Protein AF-A0A662YID8-F1 (afdb_monomer)

Solvent-accessible surface area (backbone atoms only — not comparable to full-atom values): 6685 Å² total; per-residue (Å²): 130,90,72,90,55,64,42,83,41,80,44,72,45,99,85,72,48,79,41,83,48,76,43,73,52,96,73,49,50,28,45,30,24,47,38,79,78,13,50,70,54,54,56,58,45,40,75,76,41,72,88,47,54,69,30,40,38,34,68,41,82,43,69,40,93,87,78,71,46,74,44,69,42,86,72,45,79,49,61,61,95,64,52,89,77,34,52,71,46,79,35,60,74,71,75,86,86,45,56,62,59,54,48,55,59,70,76,105

Radius of gyration: 18.93 Å; Cα contacts (8 Å, |Δi|>4): 174; chains: 1; bounding box: 40×22×63 Å

Secondary structure (DSSP, 8-state):
-----EEEEEEE-TTS-EEEEEEE--PPEEEEEESGGGHHHHHHHHHH-TTS-EEEEEEEEEE-TTT--EEEEEEEEE--TTGGGSEEEEE-S--SSSHHHHHHHHT-

Foldseek 3Di:
DDDFDWDWDWDQDPVRDIDIDIDTDPAAEEEEEEPPLQVVVVVVVCVVVVPHHYWYWYWDFDQDPPPRDTAIDTPDTGGDPVNVSHHYDYTDPDCDPCRSVVVVVVVD

Mean predicted aligned error: 6.65 Å

Structure (mmCIF, N/CA/C/O backbone):
data_AF-A0A662YID8-F1
#
_entry.id   AF-A0A662YID8-F1
#
loop_
_atom_site.group_PDB
_atom_site.id
_atom_site.type_symbol
_atom_site.label_atom_id
_atom_site.label_alt_id
_atom_site.label_comp_id
_atom_site.label_asym_id
_atom_site.label_entity_id
_atom_site.label_seq_id
_atom_site.pdbx_PDB_ins_code
_atom_site.Cartn_x
_atom_site.Cartn_y
_atom_site.Cartn_z
_atom_site.occupancy
_atom_site.B_iso_or_equiv
_atom_site.auth_seq_id
_atom_site.auth_comp_id
_atom_site.auth_asym_id
_atom_site.auth_atom_id
_atom_site.pdbx_PDB_model_num
ATOM 1 N N . MET A 1 1 ? -5.582 10.209 -2.450 1.00 39.91 1 MET A N 1
ATOM 2 C CA . MET A 1 1 ? -5.074 10.587 -1.115 1.00 39.91 1 MET A CA 1
ATOM 3 C C . MET A 1 1 ? -5.828 9.704 -0.141 1.00 39.91 1 MET A C 1
ATOM 5 O O . MET A 1 1 ? -7.043 9.843 -0.097 1.00 39.91 1 MET A O 1
ATOM 9 N N . ALA A 1 2 ? -5.168 8.730 0.490 1.00 53.88 2 ALA A N 1
ATOM 10 C CA . ALA A 1 2 ? -5.828 7.869 1.472 1.00 53.88 2 ALA A CA 1
ATOM 11 C C . ALA A 1 2 ? -6.290 8.743 2.645 1.00 53.88 2 ALA A C 1
ATOM 13 O O . ALA A 1 2 ? -5.546 9.623 3.088 1.00 53.88 2 ALA A O 1
ATOM 14 N N . SER A 1 3 ? -7.532 8.567 3.078 1.00 64.25 3 SER A N 1
ATOM 15 C CA . SER A 1 3 ? -8.128 9.329 4.171 1.00 64.25 3 SER A CA 1
ATOM 16 C C . SER A 1 3 ? -8.571 8.322 5.203 1.00 64.25 3 SER A C 1
ATOM 18 O O . SER A 1 3 ? -9.400 7.487 4.884 1.00 64.25 3 SER A O 1
ATOM 20 N N . LEU A 1 4 ? -8.057 8.407 6.425 1.00 72.81 4 LEU A N 1
ATOM 21 C CA . LEU A 1 4 ? -8.562 7.594 7.526 1.00 72.81 4 LEU A CA 1
ATOM 22 C C . LEU A 1 4 ? -9.948 8.121 7.902 1.00 72.81 4 LEU A C 1
ATOM 24 O O . LEU A 1 4 ? -10.063 9.202 8.483 1.00 72.81 4 LEU A O 1
ATOM 28 N N . ASP A 1 5 ? -10.992 7.398 7.507 1.00 81.38 5 ASP A N 1
ATOM 29 C CA . ASP A 1 5 ? -12.359 7.741 7.867 1.00 81.38 5 ASP A CA 1
ATOM 30 C C . ASP A 1 5 ? -12.605 7.336 9.319 1.00 81.38 5 ASP A C 1
ATOM 32 O O . ASP A 1 5 ? -12.322 6.213 9.747 1.00 81.38 5 ASP A O 1
ATOM 36 N N . ALA A 1 6 ? -13.112 8.277 10.103 1.00 87.50 6 ALA A N 1
ATOM 37 C CA . ALA A 1 6 ? -13.348 8.094 11.521 1.00 87.50 6 ALA A CA 1
ATOM 38 C C . ALA A 1 6 ? -14.661 8.757 11.909 1.00 87.50 6 ALA A C 1
ATOM 40 O O . ALA A 1 6 ? -15.000 9.849 11.450 1.00 87.50 6 ALA A O 1
ATOM 41 N N . ARG A 1 7 ? -15.394 8.104 12.806 1.00 89.06 7 ARG A N 1
ATOM 42 C CA . ARG A 1 7 ? -16.631 8.634 13.376 1.00 89.06 7 ARG A CA 1
ATOM 43 C C . ARG A 1 7 ? -16.456 8.935 14.853 1.00 89.06 7 ARG A C 1
ATOM 45 O O . ARG A 1 7 ? -15.767 8.212 15.572 1.00 89.06 7 ARG A O 1
ATOM 52 N N . THR A 1 8 ? -17.126 9.981 15.320 1.00 92.31 8 THR A N 1
ATOM 53 C CA . THR A 1 8 ? -17.227 10.255 16.754 1.00 92.31 8 THR A CA 1
ATOM 54 C C . THR A 1 8 ? -18.083 9.189 17.421 1.00 92.31 8 THR A C 1
ATOM 56 O O . THR A 1 8 ? -19.173 8.873 16.944 1.00 92.31 8 THR A O 1
ATOM 59 N N . VAL A 1 9 ? -17.601 8.663 18.543 1.00 93.44 9 VAL A N 1
ATOM 60 C CA . VAL A 1 9 ? -18.314 7.683 19.365 1.00 93.44 9 VAL A CA 1
ATOM 61 C C . VAL A 1 9 ? -18.316 8.113 20.824 1.00 93.44 9 VAL A C 1
ATOM 63 O O . VAL A 1 9 ? -17.384 8.764 21.296 1.00 93.44 9 VAL A O 1
ATOM 66 N N . GLU A 1 10 ? -19.363 7.735 21.549 1.00 95.69 10 GLU A N 1
ATOM 67 C CA . GLU A 1 10 ? -19.408 7.867 23.002 1.00 95.69 10 GLU A CA 1
ATOM 68 C C . GLU A 1 10 ? -19.143 6.512 23.650 1.00 95.69 10 GLU A C 1
ATOM 70 O O . GLU A 1 10 ? -19.744 5.498 23.295 1.00 95.69 10 GLU A O 1
ATOM 75 N N . LEU A 1 11 ? -18.227 6.502 24.611 1.00 93.12 11 LEU A N 1
ATOM 76 C CA . LEU A 1 11 ? -17.788 5.314 25.325 1.00 93.12 11 LEU A CA 1
ATOM 77 C C . LEU A 1 11 ? -18.094 5.488 26.807 1.00 93.12 11 LEU A C 1
ATOM 79 O O . LEU A 1 11 ? -17.727 6.490 27.423 1.00 93.12 11 LEU A O 1
ATOM 83 N N . ILE A 1 12 ? -18.745 4.487 27.392 1.00 94.94 12 ILE A N 1
ATOM 84 C CA . ILE A 1 12 ? -18.966 4.421 28.835 1.00 94.94 12 ILE A CA 1
ATOM 85 C C . ILE A 1 12 ? -17.811 3.619 29.427 1.00 94.94 12 ILE A C 1
ATOM 87 O O . ILE A 1 12 ? -17.685 2.419 29.186 1.00 94.94 12 ILE A O 1
ATOM 91 N N . ALA A 1 13 ? -16.948 4.282 30.193 1.00 91.44 13 ALA A N 1
ATOM 92 C CA . ALA A 1 13 ? -15.858 3.610 30.885 1.00 91.44 13 ALA A CA 1
ATOM 93 C C . ALA A 1 13 ? -16.395 2.682 31.985 1.00 91.44 13 ALA A C 1
ATOM 95 O O . ALA A 1 13 ? -17.499 2.872 32.493 1.00 91.44 13 ALA A O 1
ATOM 96 N N . ALA A 1 14 ? -15.564 1.745 32.455 1.00 93.75 14 ALA A N 1
ATOM 97 C CA . ALA A 1 14 ? -15.907 0.859 33.575 1.00 93.75 14 ALA A CA 1
ATOM 98 C C . ALA A 1 14 ? -16.305 1.614 34.865 1.00 93.75 14 ALA A C 1
ATOM 100 O O . ALA A 1 14 ? -16.991 1.067 35.721 1.00 93.75 14 ALA A O 1
ATOM 101 N N . SER A 1 15 ? -15.905 2.884 34.996 1.00 93.38 15 SER A N 1
ATOM 102 C CA . SER A 1 15 ? -16.303 3.783 36.087 1.00 93.38 15 SER A CA 1
ATOM 103 C C . SER A 1 15 ? -17.713 4.380 35.943 1.00 93.38 15 SER A C 1
ATOM 105 O O . SER A 1 15 ? -18.141 5.125 36.822 1.00 93.38 15 SER A O 1
ATOM 107 N N . GLY A 1 16 ? -18.417 4.113 34.838 1.00 94.19 16 GLY A N 1
ATOM 108 C CA . GLY A 1 16 ? -19.723 4.690 34.500 1.00 94.19 16 GLY A CA 1
ATOM 109 C C . GLY A 1 16 ? -19.665 6.099 33.899 1.00 94.19 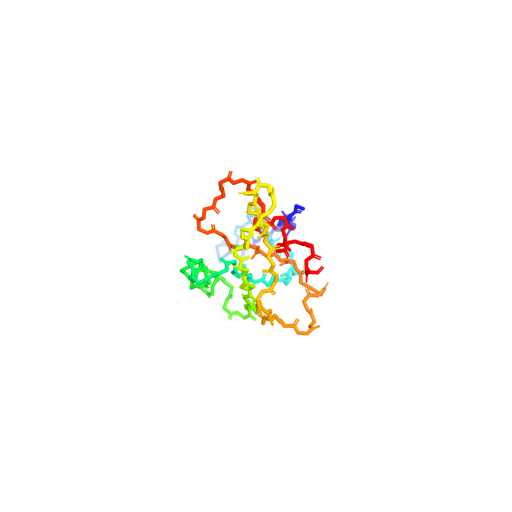16 GLY A C 1
ATOM 110 O O . GLY A 1 16 ? -20.705 6.682 33.606 1.00 94.19 16 GLY A O 1
ATOM 111 N N . ARG A 1 17 ? -18.468 6.670 33.712 1.00 95.44 17 ARG A N 1
ATOM 112 C CA . ARG A 1 17 ? -18.289 7.986 33.079 1.00 95.44 17 ARG A CA 1
ATOM 113 C C . ARG A 1 17 ? -18.328 7.874 31.557 1.00 95.44 17 ARG A C 1
ATOM 115 O O . ARG A 1 17 ? -17.755 6.941 30.998 1.00 95.44 17 ARG A O 1
ATOM 122 N N . VAL A 1 18 ? -18.958 8.854 30.914 1.00 95.56 18 VAL A N 1
ATOM 123 C CA . VAL A 1 18 ? -19.026 8.971 29.452 1.00 95.56 18 VAL A CA 1
ATOM 124 C C . VAL A 1 18 ? -17.820 9.756 28.939 1.00 95.56 18 VAL A C 1
ATOM 126 O O . VAL A 1 18 ? -17.470 10.795 29.502 1.00 95.56 18 VAL A O 1
ATOM 129 N N . TYR A 1 19 ? -17.209 9.262 27.867 1.00 94.94 19 TYR A N 1
ATOM 130 C CA . TYR A 1 19 ? -16.117 9.905 27.145 1.00 94.94 19 TYR A CA 1
ATOM 131 C C . TYR A 1 19 ? -16.442 9.956 25.653 1.00 94.94 19 TYR A C 1
ATOM 133 O O . TYR A 1 19 ? -16.954 8.985 25.102 1.00 94.94 19 TYR A O 1
ATOM 141 N N . SER A 1 20 ? -16.102 11.060 24.992 1.00 95.31 20 SER A N 1
ATOM 142 C CA . SER A 1 20 ? -16.168 11.162 23.532 1.00 95.31 20 SER A CA 1
ATOM 143 C C . SER A 1 20 ? -14.823 10.760 22.934 1.00 95.31 20 SER A C 1
ATOM 145 O O . SER A 1 20 ? -13.781 11.278 23.338 1.00 95.31 20 SER A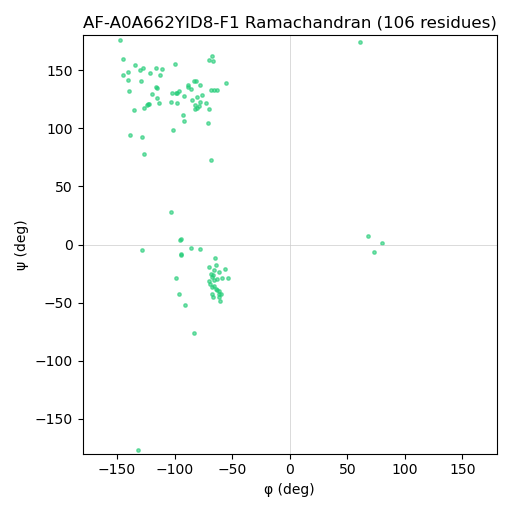 O 1
ATOM 147 N N . GLY A 1 21 ? -14.851 9.838 21.979 1.00 92.31 21 GLY A N 1
ATOM 148 C CA . GLY A 1 21 ? -13.686 9.356 21.249 1.00 92.31 21 GLY A CA 1
ATOM 149 C C . GLY A 1 21 ? -13.923 9.337 19.744 1.00 92.31 21 GLY A C 1
ATOM 150 O O . GLY A 1 21 ? -14.975 9.751 19.254 1.00 92.31 21 GLY A O 1
ATOM 151 N N . LEU A 1 22 ? -12.926 8.839 19.019 1.00 91.31 22 LEU A N 1
ATOM 152 C CA . LEU A 1 22 ? -13.012 8.554 17.593 1.00 91.31 22 LEU A CA 1
ATOM 153 C C . LEU A 1 22 ? -12.848 7.052 17.389 1.00 91.31 22 LEU A C 1
ATOM 155 O O . LEU A 1 22 ? -11.971 6.434 17.990 1.00 91.31 22 LEU A O 1
ATOM 159 N N . GLU A 1 23 ? -13.689 6.486 16.537 1.0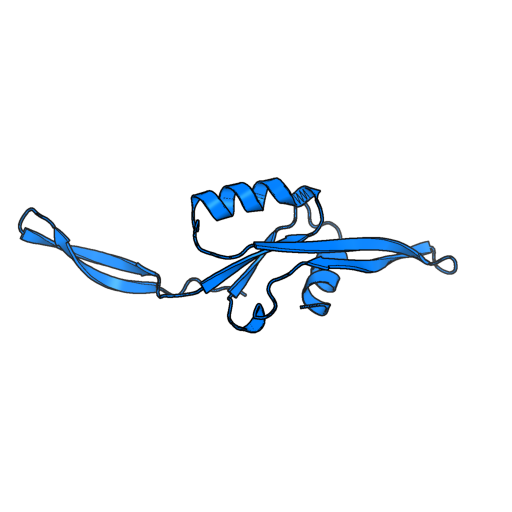0 88.75 23 GLU A N 1
ATOM 160 C CA . GLU A 1 23 ? -13.583 5.112 16.069 1.00 88.75 23 GLU A CA 1
ATOM 161 C C . GLU A 1 23 ? -13.313 5.146 14.570 1.00 88.75 23 GLU A C 1
ATOM 163 O O . GLU A 1 23 ? -14.044 5.791 13.812 1.00 88.75 23 GLU A O 1
ATOM 168 N N . GLN A 1 24 ? -12.248 4.470 14.149 1.00 85.19 24 GLN A N 1
ATOM 169 C CA . GLN A 1 24 ? -11.942 4.314 12.736 1.00 85.19 24 GLN A CA 1
ATOM 170 C C . GLN A 1 24 ? -13.041 3.474 12.078 1.00 85.19 24 GLN A C 1
ATOM 172 O O . GLN A 1 24 ? -13.449 2.439 12.612 1.00 85.19 24 GLN A O 1
ATOM 177 N N . GLN A 1 25 ? -13.545 3.925 10.933 1.00 81.25 25 GLN A N 1
ATOM 178 C CA . GLN A 1 25 ? -14.485 3.126 10.156 1.00 81.25 25 GLN A CA 1
ATOM 179 C C . GLN A 1 25 ? -13.776 1.884 9.606 1.00 81.25 25 GLN A C 1
ATOM 181 O O . GLN A 1 25 ? -12.550 1.859 9.505 1.00 81.25 25 GLN A O 1
ATOM 186 N N . GLN A 1 26 ? -14.541 0.839 9.269 1.00 74.62 26 GLN A N 1
ATOM 187 C CA . GLN A 1 26 ? -14.015 -0.409 8.697 1.00 74.62 26 GLN A CA 1
ATOM 188 C C . GLN A 1 26 ? -13.469 -0.171 7.281 1.00 74.62 26 GLN A C 1
ATOM 190 O O . GLN A 1 26 ? -14.072 -0.561 6.285 1.00 74.62 26 GLN A O 1
ATOM 195 N N . GLN A 1 27 ? -12.327 0.498 7.199 1.00 80.94 27 GLN A N 1
ATOM 196 C CA . GLN A 1 27 ? -11.503 0.586 6.010 1.00 80.94 27 GLN A CA 1
ATOM 197 C C . GLN A 1 27 ? -10.592 -0.629 5.989 1.00 80.94 27 GLN A C 1
ATOM 199 O O . GLN A 1 27 ? -10.003 -0.993 7.006 1.00 80.94 27 GLN A O 1
ATOM 204 N N . ARG A 1 28 ? -10.510 -1.264 4.827 1.00 88.25 28 ARG A N 1
ATOM 205 C CA . ARG A 1 28 ? -9.590 -2.366 4.584 1.00 88.25 28 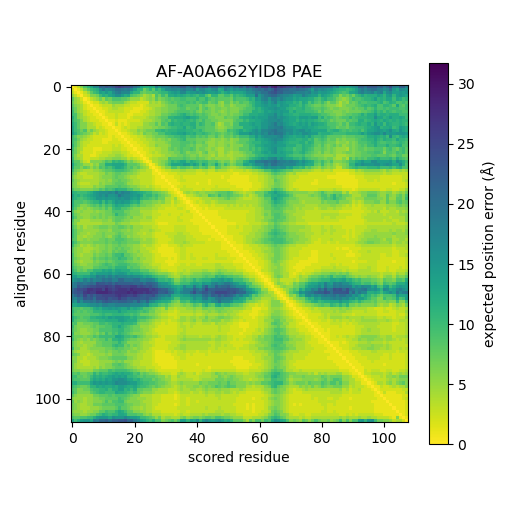ARG A CA 1
ATOM 206 C C . ARG A 1 28 ? -8.378 -1.794 3.881 1.00 88.25 28 ARG A C 1
ATOM 208 O O . ARG A 1 28 ? -8.544 -1.212 2.809 1.00 88.25 28 ARG A O 1
ATOM 215 N N . PHE A 1 29 ? -7.192 -1.951 4.453 1.00 91.88 29 PHE A N 1
ATOM 216 C CA . PHE A 1 29 ? -5.972 -1.474 3.814 1.00 91.88 29 PHE A CA 1
ATOM 217 C C . PHE A 1 29 ? -5.243 -2.607 3.109 1.00 91.88 29 PHE A C 1
ATOM 219 O O . PHE 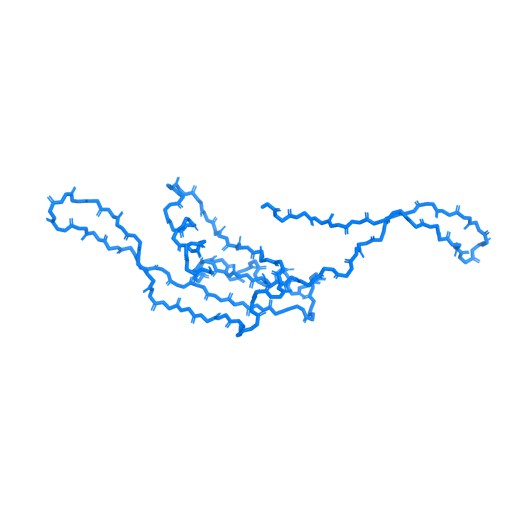A 1 29 ? -5.387 -3.776 3.448 1.00 91.88 29 PHE A O 1
ATOM 226 N N . CYS A 1 30 ? -4.443 -2.247 2.113 1.00 93.94 30 CYS A N 1
ATOM 227 C CA . CYS A 1 30 ? -3.423 -3.126 1.562 1.00 93.94 30 CYS A CA 1
ATOM 228 C C . CYS A 1 30 ? -2.091 -2.380 1.590 1.00 93.94 30 CYS A C 1
ATOM 230 O O . CYS A 1 30 ? -1.939 -1.340 0.942 1.00 93.94 30 CYS A O 1
ATOM 232 N N . GLY A 1 31 ? -1.123 -2.904 2.338 1.00 94.31 31 GLY A N 1
ATOM 233 C CA . GLY A 1 31 ? 0.236 -2.367 2.349 1.00 94.31 31 GLY A CA 1
ATOM 234 C C . GLY A 1 31 ? 0.994 -2.826 1.108 1.00 94.31 31 GLY A C 1
ATOM 235 O O . GLY A 1 31 ? 1.117 -4.023 0.880 1.00 94.31 31 GLY A O 1
ATOM 236 N N . VAL A 1 32 ? 1.516 -1.912 0.293 1.00 94.88 32 VAL A N 1
ATOM 237 C CA . VAL A 1 32 ? 2.254 -2.267 -0.929 1.00 94.88 32 VAL A CA 1
ATOM 238 C C . VAL A 1 32 ? 3.644 -1.658 -0.887 1.00 94.88 32 VAL A C 1
ATOM 240 O O . VAL A 1 32 ? 3.776 -0.439 -0.817 1.00 94.88 32 VAL A O 1
ATOM 243 N N . THR A 1 33 ? 4.695 -2.472 -0.958 1.00 95.12 33 THR A N 1
ATOM 244 C CA . THR A 1 33 ? 6.070 -1.958 -1.019 1.00 95.12 33 THR A CA 1
ATOM 245 C C . THR A 1 33 ? 6.523 -1.696 -2.441 1.00 95.12 33 THR A C 1
ATOM 247 O O . THR A 1 33 ? 6.320 -2.508 -3.342 1.00 95.12 33 THR A O 1
ATOM 250 N N . LEU A 1 34 ? 7.199 -0.567 -2.627 1.00 92.38 34 LEU A N 1
ATOM 251 C CA . LEU A 1 34 ? 7.941 -0.260 -3.835 1.00 92.38 34 LEU A CA 1
ATOM 252 C C . LEU A 1 34 ? 9.389 -0.732 -3.669 1.00 92.38 34 LEU A C 1
ATOM 254 O O . LEU A 1 34 ? 10.169 -0.105 -2.949 1.00 92.38 34 LEU A O 1
ATOM 258 N N . SER A 1 35 ? 9.726 -1.825 -4.351 1.00 80.75 35 SER A N 1
ATOM 259 C CA . SER A 1 35 ? 11.013 -2.524 -4.272 1.00 80.75 35 SER A CA 1
ATOM 260 C C . SER A 1 35 ? 11.351 -3.065 -2.870 1.00 80.75 35 SER A C 1
ATOM 262 O O . SER A 1 35 ? 10.648 -2.835 -1.883 1.00 80.75 35 SER A O 1
ATOM 264 N N . ASP A 1 36 ? 12.452 -3.811 -2.774 1.00 78.69 36 ASP A N 1
ATOM 265 C CA . ASP A 1 36 ? 12.841 -4.516 -1.541 1.00 78.69 36 ASP A CA 1
ATOM 266 C C . ASP A 1 36 ? 13.308 -3.563 -0.426 1.00 78.69 36 ASP A C 1
ATOM 268 O O . ASP A 1 36 ? 13.294 -3.900 0.757 1.00 78.69 36 ASP A O 1
ATOM 272 N N . GLU A 1 37 ? 13.691 -2.336 -0.782 1.00 80.31 37 GLU A N 1
ATOM 273 C CA . GLU A 1 37 ? 14.170 -1.329 0.169 1.00 80.31 37 GLU A CA 1
ATOM 274 C C . GLU A 1 37 ? 13.091 -0.868 1.159 1.00 80.31 37 GLU A C 1
ATOM 276 O O . GLU A 1 37 ? 13.412 -0.357 2.232 1.00 80.31 37 GLU A O 1
ATOM 281 N N . ALA A 1 38 ? 11.814 -1.036 0.807 1.00 85.38 38 ALA A N 1
ATOM 282 C CA . ALA A 1 38 ? 10.678 -0.620 1.622 1.00 85.38 38 ALA A CA 1
ATOM 283 C C . ALA A 1 38 ? 10.107 -1.746 2.508 1.00 85.38 38 ALA A C 1
ATOM 285 O O . ALA A 1 38 ? 9.123 -1.516 3.209 1.00 85.38 38 ALA A O 1
ATOM 286 N N . LEU A 1 39 ? 10.715 -2.942 2.529 1.00 84.69 39 LEU A N 1
ATOM 287 C CA . LEU A 1 39 ? 10.204 -4.105 3.277 1.00 84.69 39 LEU A CA 1
ATOM 288 C C . LEU A 1 39 ? 10.060 -3.870 4.788 1.00 84.69 39 LEU A C 1
ATOM 290 O O . LEU A 1 39 ? 9.187 -4.458 5.424 1.00 84.69 39 LEU A O 1
ATOM 294 N N . SER A 1 40 ? 10.877 -2.994 5.379 1.00 88.50 40 SER A N 1
ATOM 295 C CA . SER A 1 40 ? 10.765 -2.642 6.801 1.00 88.50 40 SER A CA 1
ATOM 296 C C . SER A 1 40 ? 9.432 -1.968 7.144 1.00 88.50 40 SER A C 1
ATOM 298 O O . SER A 1 40 ? 8.928 -2.146 8.254 1.00 88.50 40 SER A O 1
ATOM 300 N N . PHE A 1 41 ? 8.824 -1.245 6.197 1.00 91.88 41 PHE A N 1
ATOM 301 C CA . PHE A 1 41 ? 7.502 -0.651 6.383 1.00 91.88 41 PHE A CA 1
ATOM 302 C C . PHE A 1 41 ? 6.398 -1.705 6.418 1.00 91.88 41 PHE A C 1
ATOM 304 O O . PHE A 1 41 ? 5.437 -1.529 7.159 1.00 91.88 41 PHE A O 1
ATOM 311 N N . THR A 1 42 ? 6.551 -2.822 5.701 1.00 89.19 42 THR A N 1
ATOM 312 C CA . THR A 1 42 ? 5.610 -3.950 5.767 1.00 89.19 42 THR A CA 1
ATOM 313 C C . THR A 1 42 ? 5.554 -4.542 7.166 1.00 89.19 42 THR A C 1
ATOM 315 O O . THR A 1 42 ? 4.469 -4.804 7.676 1.00 89.19 42 THR A O 1
ATOM 318 N N . THR A 1 43 ? 6.711 -4.706 7.815 1.00 90.38 43 THR A N 1
ATOM 319 C CA . THR A 1 43 ? 6.774 -5.203 9.195 1.00 90.38 43 THR A CA 1
ATOM 320 C C . THR A 1 43 ? 6.030 -4.268 10.144 1.00 90.38 43 THR A C 1
ATOM 322 O O . THR A 1 43 ? 5.174 -4.721 10.895 1.00 90.38 43 THR A O 1
ATOM 325 N N . ALA A 1 44 ? 6.295 -2.961 10.063 1.00 93.44 44 ALA A N 1
ATOM 326 C CA . ALA A 1 44 ? 5.610 -1.972 10.893 1.00 93.44 44 ALA A CA 1
ATOM 327 C C . ALA A 1 44 ? 4.099 -1.910 10.602 1.00 93.44 44 ALA A C 1
ATOM 329 O O . ALA A 1 44 ? 3.296 -1.766 11.519 1.00 93.44 44 ALA A O 1
ATOM 330 N N . PHE A 1 45 ? 3.697 -2.044 9.336 1.00 93.88 45 PHE A N 1
ATOM 331 C CA . PHE A 1 45 ? 2.290 -2.108 8.953 1.00 93.88 45 PHE A CA 1
ATOM 332 C C . PHE A 1 45 ? 1.601 -3.322 9.581 1.00 93.88 45 PHE A C 1
ATOM 334 O O . PHE A 1 45 ? 0.539 -3.168 10.171 1.00 93.88 45 PHE A O 1
ATOM 341 N N . HIS A 1 46 ? 2.234 -4.494 9.543 1.00 91.12 46 HIS A N 1
ATOM 342 C CA . HIS A 1 46 ? 1.680 -5.723 10.109 1.00 91.12 46 HIS A CA 1
ATOM 343 C C . HIS A 1 46 ? 1.585 -5.694 11.646 1.00 91.12 46 HIS A C 1
ATOM 345 O O . HIS A 1 46 ? 0.695 -6.315 12.220 1.00 91.12 46 HIS A O 1
ATOM 351 N N . GLU A 1 47 ? 2.451 -4.938 12.331 1.00 92.50 47 GLU A N 1
ATOM 352 C CA . GLU A 1 47 ? 2.325 -4.700 13.778 1.00 92.50 47 GLU A CA 1
ATOM 353 C C . GLU A 1 47 ? 1.081 -3.867 14.140 1.00 92.50 47 GLU A C 1
ATOM 355 O O . GLU A 1 47 ? 0.564 -3.989 15.251 1.00 92.50 47 GLU A O 1
ATOM 360 N N . ILE A 1 48 ? 0.595 -3.028 13.217 1.00 90.44 48 ILE A N 1
ATOM 361 C CA . ILE A 1 48 ? -0.570 -2.153 13.421 1.00 90.44 48 ILE A CA 1
ATOM 362 C C . ILE A 1 48 ? -1.853 -2.800 12.876 1.00 90.44 48 ILE A C 1
ATOM 364 O O . ILE A 1 48 ? -2.896 -2.723 13.520 1.00 90.44 48 ILE A O 1
ATOM 368 N N . GLN A 1 49 ? -1.773 -3.423 11.699 1.00 90.44 49 GLN A N 1
ATOM 369 C CA . GLN A 1 49 ? -2.869 -4.056 10.963 1.00 90.44 49 GLN A CA 1
ATOM 370 C C . GLN A 1 49 ? -2.486 -5.509 10.614 1.00 90.44 49 GLN A C 1
ATOM 372 O O . GLN A 1 49 ? -2.085 -5.797 9.485 1.00 90.44 49 GLN A O 1
ATOM 377 N N . PRO A 1 50 ? -2.566 -6.444 11.575 1.00 89.94 50 PRO A N 1
ATOM 378 C CA . PRO A 1 50 ? -2.083 -7.815 11.388 1.00 89.94 50 PRO A CA 1
ATOM 379 C C . PRO A 1 50 ? -2.910 -8.629 10.385 1.00 89.94 50 PRO A C 1
ATOM 381 O O . PRO A 1 50 ? -2.394 -9.565 9.779 1.00 89.94 50 PRO A O 1
ATOM 384 N N . ASP A 1 51 ? -4.182 -8.280 10.195 1.00 91.50 51 ASP A N 1
ATOM 385 C CA . ASP A 1 51 ? -5.101 -9.029 9.331 1.00 91.50 51 ASP A CA 1
ATOM 386 C C . ASP A 1 51 ? -5.183 -8.469 7.900 1.00 91.50 51 ASP A C 1
ATOM 388 O O . ASP A 1 51 ? -5.789 -9.094 7.024 1.00 91.50 51 ASP A O 1
ATOM 392 N N . ASP A 1 52 ? -4.583 -7.302 7.648 1.00 92.81 52 ASP A N 1
ATOM 393 C CA . ASP A 1 52 ? -4.626 -6.655 6.340 1.00 92.81 52 ASP A CA 1
ATOM 394 C C . ASP A 1 52 ? -3.550 -7.225 5.396 1.00 92.81 52 ASP A C 1
ATOM 396 O O . ASP A 1 52 ? -2.420 -7.509 5.813 1.00 92.81 52 ASP A O 1
ATOM 400 N N . PRO A 1 53 ? -3.872 -7.408 4.101 1.00 95.06 53 PRO A N 1
ATOM 401 C CA . PRO A 1 53 ? -2.946 -7.983 3.140 1.00 95.06 53 PRO A CA 1
ATOM 402 C C . PRO A 1 53 ? -1.776 -7.051 2.815 1.00 95.06 53 PRO A C 1
ATOM 404 O O . PRO A 1 53 ? -1.844 -5.823 2.931 1.00 95.06 53 PRO A O 1
ATOM 407 N N . VAL A 1 54 ? -0.705 -7.670 2.321 1.00 94.38 54 VAL A N 1
ATOM 408 C CA . VAL A 1 54 ? 0.486 -6.979 1.833 1.00 94.38 54 VAL A CA 1
ATOM 409 C C . VAL A 1 54 ? 0.839 -7.446 0.425 1.00 94.38 54 VAL A C 1
ATOM 411 O O . VAL A 1 54 ? 0.541 -8.579 0.049 1.00 94.38 54 VAL A O 1
ATOM 414 N N . GLY A 1 55 ? 1.475 -6.575 -0.348 1.00 93.06 55 GLY A N 1
ATOM 415 C CA . GLY A 1 55 ? 1.987 -6.879 -1.681 1.00 93.06 55 GLY A CA 1
ATOM 416 C C . GLY A 1 55 ? 3.261 -6.101 -1.990 1.00 93.06 55 GLY A C 1
ATOM 417 O O . GLY A 1 55 ? 3.705 -5.260 -1.204 1.00 93.06 55 GLY A O 1
ATOM 418 N N . CYS A 1 56 ? 3.850 -6.362 -3.149 1.00 93.75 56 CYS A N 1
ATOM 419 C CA . CYS A 1 56 ? 5.046 -5.682 -3.613 1.00 93.75 56 CYS A CA 1
ATOM 420 C C . CYS A 1 56 ? 4.998 -5.372 -5.114 1.00 93.75 56 CYS A C 1
ATOM 422 O O . CYS A 1 56 ? 4.407 -6.081 -5.932 1.00 93.75 56 CYS A O 1
ATOM 424 N N . ILE A 1 57 ? 5.650 -4.270 -5.471 1.00 94.06 57 ILE A N 1
ATOM 425 C CA . ILE A 1 57 ? 5.873 -3.834 -6.845 1.00 94.06 57 ILE A CA 1
ATOM 426 C C . ILE A 1 57 ? 7.375 -3.661 -7.016 1.00 94.06 57 ILE A C 1
ATOM 428 O O . ILE A 1 57 ? 7.987 -2.837 -6.337 1.00 94.06 57 ILE A O 1
ATOM 432 N N . HIS A 1 58 ? 7.970 -4.407 -7.940 1.00 92.75 58 HIS A N 1
ATOM 433 C CA . HIS A 1 58 ? 9.372 -4.259 -8.308 1.00 92.75 58 HIS A CA 1
ATOM 434 C C . HIS A 1 58 ? 9.483 -3.507 -9.633 1.00 92.75 58 HIS A C 1
ATOM 436 O O . HIS A 1 58 ? 8.924 -3.933 -10.652 1.00 92.75 58 HIS A O 1
ATOM 442 N N . LEU A 1 59 ? 10.213 -2.391 -9.624 1.00 90.88 59 LEU A N 1
ATOM 443 C CA . LEU A 1 59 ? 10.458 -1.579 -10.811 1.00 90.88 59 LEU A CA 1
ATOM 444 C C . LEU A 1 59 ? 11.939 -1.566 -11.176 1.00 90.88 59 LEU A C 1
ATOM 446 O O . LEU A 1 59 ? 12.793 -1.297 -10.334 1.00 90.88 59 LEU A O 1
ATOM 450 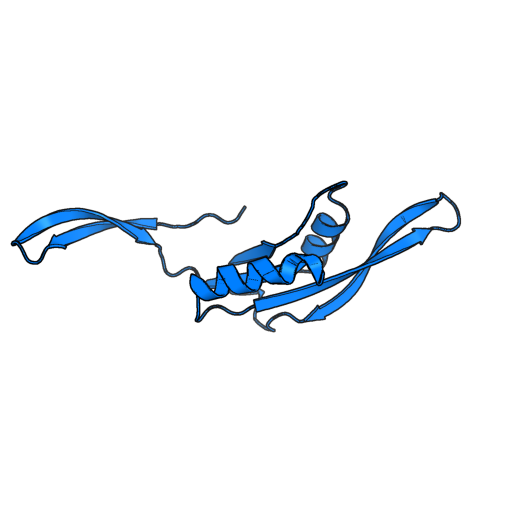N N . ASP A 1 60 ? 12.212 -1.737 -12.462 1.00 90.00 60 ASP A N 1
ATOM 451 C CA . ASP A 1 60 ? 13.549 -1.651 -13.028 1.00 90.00 60 ASP A CA 1
ATOM 452 C C . ASP A 1 60 ? 13.802 -0.254 -13.600 1.00 90.00 60 ASP A C 1
ATOM 454 O O . ASP A 1 60 ? 13.000 0.281 -14.377 1.00 90.00 60 ASP A O 1
ATOM 458 N N . ALA A 1 61 ? 14.953 0.327 -13.257 1.00 87.38 61 ALA A N 1
ATOM 459 C CA . ALA A 1 61 ? 15.451 1.533 -13.904 1.00 87.38 61 ALA A CA 1
ATOM 460 C C . ALA A 1 61 ? 16.134 1.162 -15.228 1.00 87.38 61 ALA A C 1
ATOM 462 O O . ALA A 1 61 ? 17.158 0.480 -15.251 1.00 87.38 61 ALA A O 1
ATOM 463 N N . VAL A 1 62 ? 15.594 1.647 -16.343 1.00 86.81 62 VAL A N 1
ATOM 464 C CA . VAL A 1 62 ? 16.131 1.407 -17.685 1.00 86.81 62 VAL A CA 1
ATOM 465 C C . VAL A 1 62 ? 16.643 2.714 -18.267 1.00 86.81 62 VAL A C 1
ATOM 467 O O . VAL A 1 62 ? 15.886 3.668 -18.426 1.00 86.81 62 VAL A O 1
ATOM 470 N N . VAL A 1 63 ? 17.927 2.755 -18.620 1.00 83.25 63 VAL A N 1
ATOM 471 C CA . VAL A 1 63 ? 18.525 3.901 -19.314 1.00 83.25 63 VAL A 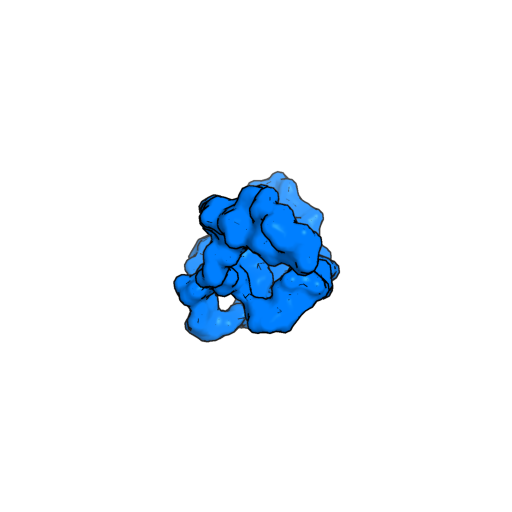CA 1
ATOM 472 C C . VAL A 1 63 ? 18.235 3.783 -20.806 1.00 83.25 63 VAL A C 1
ATOM 474 O O . VAL A 1 63 ? 18.629 2.812 -21.454 1.00 83.25 63 VAL A O 1
ATOM 477 N N . ASN A 1 64 ? 17.549 4.774 -21.365 1.00 77.44 64 ASN A N 1
ATOM 478 C CA . ASN A 1 64 ? 17.301 4.844 -22.796 1.00 77.44 64 ASN A CA 1
ATOM 479 C C . ASN A 1 64 ? 18.598 5.226 -23.527 1.00 77.44 64 ASN A C 1
ATOM 481 O O . ASN A 1 64 ? 19.195 6.274 -23.286 1.00 77.44 64 ASN A O 1
ATOM 485 N N . ALA A 1 65 ? 19.036 4.369 -24.454 1.00 69.69 65 ALA A N 1
ATOM 486 C CA . ALA A 1 65 ? 20.322 4.504 -25.145 1.00 69.69 65 ALA A CA 1
ATOM 487 C C . ALA A 1 65 ? 20.444 5.752 -26.052 1.00 69.69 65 ALA A C 1
ATOM 489 O O . ALA A 1 65 ? 21.539 6.046 -26.524 1.00 69.69 65 ALA A O 1
ATOM 490 N N . GLY A 1 66 ? 19.342 6.465 -26.322 1.00 70.38 66 GLY A N 1
ATOM 491 C CA . GLY A 1 66 ? 19.303 7.614 -27.238 1.00 70.38 66 GLY A CA 1
ATOM 492 C C . GLY A 1 66 ? 19.360 8.995 -26.574 1.00 70.38 66 GLY A C 1
ATOM 493 O O . GLY A 1 66 ? 19.853 9.933 -27.193 1.00 70.38 66 GLY A O 1
ATOM 494 N N . ASP A 1 67 ? 18.876 9.133 -25.339 1.00 75.38 67 ASP A N 1
ATOM 495 C CA . ASP A 1 67 ? 18.768 10.415 -24.620 1.00 75.38 67 ASP A CA 1
ATOM 496 C C . ASP A 1 67 ? 19.399 10.378 -23.215 1.00 75.38 67 ASP A C 1
ATOM 498 O O . ASP A 1 67 ? 19.475 11.408 -22.544 1.00 75.38 67 ASP A O 1
ATOM 502 N N . GLY A 1 68 ? 19.866 9.205 -22.767 1.00 67.25 68 GLY A N 1
ATOM 503 C CA . GLY A 1 68 ? 20.432 9.006 -21.435 1.00 67.25 68 GLY A CA 1
ATOM 504 C C . GLY A 1 68 ? 19.409 9.140 -20.304 1.00 67.25 68 GLY A C 1
ATOM 505 O O . GLY A 1 68 ? 19.805 9.129 -19.138 1.00 67.25 68 GLY A O 1
ATOM 506 N N . GLN A 1 69 ? 18.112 9.266 -20.612 1.00 73.75 69 GLN A N 1
ATOM 507 C CA . GLN A 1 69 ? 17.079 9.358 -19.590 1.00 73.75 69 GLN A CA 1
ATOM 508 C C . GLN A 1 69 ? 16.779 7.981 -19.004 1.00 73.75 69 GLN A C 1
ATOM 510 O O . GLN A 1 69 ? 16.657 6.982 -19.718 1.00 73.75 69 GLN A O 1
ATOM 515 N N . SER A 1 70 ? 16.642 7.930 -17.681 1.00 76.19 70 SER A N 1
ATOM 516 C CA . SER A 1 70 ? 16.139 6.753 -16.987 1.00 76.19 70 SER A CA 1
ATOM 517 C C . SER A 1 70 ? 14.612 6.723 -17.054 1.00 76.19 70 SER A C 1
ATOM 519 O O . SER A 1 70 ? 13.930 7.678 -16.684 1.00 76.19 70 SER A O 1
ATOM 521 N N . CYS A 1 71 ? 14.066 5.607 -17.524 1.00 84.19 71 CYS A N 1
ATOM 522 C CA . CYS A 1 71 ? 12.649 5.284 -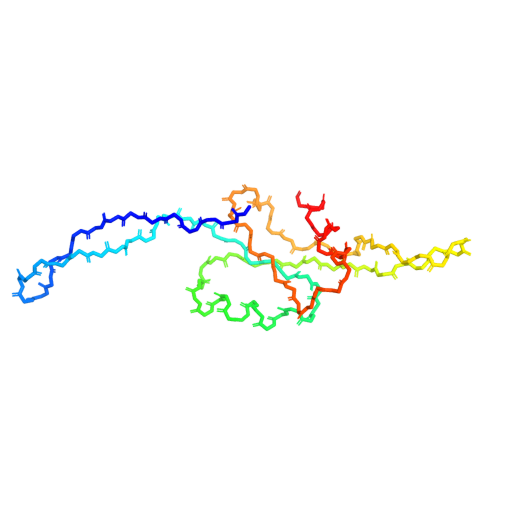17.434 1.00 84.19 71 CYS A CA 1
ATOM 523 C C . CYS A 1 71 ? 12.444 4.125 -16.456 1.00 84.19 71 CYS A C 1
ATOM 525 O O . CYS A 1 71 ? 13.323 3.284 -16.285 1.00 84.19 71 CYS A O 1
ATOM 527 N N . TRP A 1 72 ? 11.280 4.085 -15.814 1.00 88.19 72 TRP A N 1
ATOM 528 C CA . TRP A 1 72 ? 10.912 3.006 -14.902 1.00 88.19 72 TRP A CA 1
ATOM 529 C C . TRP A 1 72 ? 10.022 2.007 -15.629 1.00 88.19 72 TRP A C 1
ATOM 531 O O . TRP A 1 72 ? 9.049 2.393 -16.284 1.00 88.19 72 TRP A O 1
ATOM 541 N N . ARG A 1 73 ? 10.351 0.721 -15.527 1.00 89.75 73 ARG A N 1
ATOM 542 C CA . ARG A 1 73 ? 9.553 -0.370 -16.093 1.00 89.75 73 ARG A CA 1
ATOM 543 C C . ARG A 1 73 ? 9.128 -1.329 -14.999 1.00 89.75 73 ARG A C 1
ATOM 545 O O . ARG A 1 73 ? 9.851 -1.517 -14.029 1.00 89.75 73 ARG A O 1
ATOM 552 N N . LEU A 1 74 ? 7.950 -1.918 -15.169 1.00 91.31 74 LEU A N 1
ATOM 553 C CA . LEU A 1 74 ? 7.482 -2.964 -14.274 1.00 91.31 74 LEU A CA 1
ATOM 554 C C . LEU A 1 74 ? 8.321 -4.222 -14.497 1.00 91.31 74 LEU A C 1
ATOM 556 O O . LEU A 1 74 ? 8.300 -4.773 -15.598 1.00 91.31 74 LEU A O 1
ATOM 560 N N . GLY A 1 75 ? 9.046 -4.641 -13.465 1.00 90.81 75 GLY A N 1
ATOM 561 C CA . GLY A 1 75 ? 9.771 -5.907 -13.448 1.00 90.81 75 GLY A CA 1
ATOM 562 C C . GLY A 1 75 ? 8.897 -7.023 -12.884 1.00 90.81 75 GLY A C 1
ATOM 563 O O . GLY A 1 75 ? 8.701 -8.055 -13.524 1.00 90.81 75 GLY A O 1
ATOM 564 N N . HIS A 1 76 ? 8.314 -6.791 -11.704 1.00 90.94 76 HIS A N 1
ATOM 565 C CA . HIS A 1 76 ? 7.474 -7.766 -11.011 1.00 90.94 76 HIS A CA 1
ATOM 566 C C . HIS A 1 76 ? 6.320 -7.095 -10.259 1.00 90.94 76 HIS A C 1
ATOM 568 O O . HIS A 1 76 ? 6.471 -5.995 -9.730 1.00 90.94 76 HIS A O 1
ATOM 574 N N . LEU A 1 77 ? 5.175 -7.774 -10.210 1.00 92.56 77 LEU A N 1
ATOM 575 C CA . LEU A 1 77 ? 3.978 -7.350 -9.492 1.00 92.56 77 LEU A CA 1
ATOM 576 C C . LEU A 1 77 ? 3.431 -8.557 -8.730 1.00 92.56 77 LEU A C 1
ATOM 578 O O . LEU A 1 77 ? 3.005 -9.524 -9.362 1.00 92.56 77 LEU A O 1
ATOM 582 N N . ASP A 1 78 ? 3.433 -8.480 -7.403 1.00 93.25 78 ASP A N 1
ATOM 583 C CA . ASP A 1 78 ? 2.827 -9.478 -6.522 1.00 93.25 78 ASP A CA 1
ATOM 584 C C . ASP A 1 78 ? 1.898 -8.762 -5.545 1.00 93.25 78 ASP A C 1
ATOM 586 O O . ASP A 1 78 ? 2.313 -8.222 -4.521 1.00 93.25 78 ASP A O 1
ATOM 590 N N . VAL A 1 79 ? 0.629 -8.667 -5.924 1.00 93.19 79 VAL A N 1
ATOM 591 C CA . VAL A 1 79 ? -0.407 -7.995 -5.139 1.00 93.19 79 VAL A CA 1
ATOM 592 C C . VAL A 1 79 ? -1.662 -8.865 -5.077 1.00 93.19 79 VAL A C 1
ATOM 594 O O . VAL A 1 79 ? -1.895 -9.670 -5.985 1.00 93.19 79 VAL A O 1
ATOM 597 N N . PRO A 1 80 ? -2.505 -8.711 -4.040 1.00 93.31 80 PRO A N 1
ATOM 598 C CA . PRO A 1 80 ? -3.757 -9.452 -3.945 1.00 93.31 80 PRO A CA 1
ATOM 599 C C . PRO A 1 80 ? -4.642 -9.257 -5.182 1.00 93.31 80 PRO A C 1
ATOM 601 O O . PRO A 1 80 ? -4.808 -8.144 -5.676 1.00 93.31 80 PRO A O 1
ATOM 604 N N . ALA A 1 81 ? -5.283 -10.327 -5.659 1.00 92.12 81 ALA A N 1
ATOM 605 C CA . ALA A 1 81 ? -6.145 -10.265 -6.846 1.00 92.12 81 ALA A CA 1
ATOM 606 C C . ALA A 1 81 ? -7.349 -9.315 -6.683 1.00 92.12 81 ALA A C 1
ATOM 608 O O . ALA A 1 81 ? -7.894 -8.820 -7.665 1.00 92.12 81 ALA A O 1
ATOM 609 N N . ASN A 1 82 ? -7.763 -9.061 -5.443 1.00 92.19 82 ASN A N 1
ATOM 610 C CA . ASN A 1 82 ? -8.851 -8.165 -5.076 1.00 92.19 82 ASN A CA 1
ATOM 611 C C . ASN A 1 82 ? -8.348 -6.812 -4.540 1.00 92.19 82 ASN A C 1
ATOM 613 O O . ASN A 1 82 ? -9.031 -6.185 -3.738 1.00 92.19 82 ASN A O 1
ATOM 617 N N . ILE A 1 83 ? -7.163 -6.351 -4.968 1.00 90.94 83 ILE A N 1
ATOM 618 C CA . ILE A 1 83 ? -6.549 -5.093 -4.500 1.00 90.94 83 ILE A CA 1
ATOM 619 C C . ILE A 1 83 ? -7.473 -3.867 -4.631 1.00 90.94 83 ILE A C 1
ATOM 621 O O . ILE A 1 83 ? -7.399 -2.955 -3.816 1.00 90.94 83 ILE A O 1
ATOM 625 N N . VAL A 1 84 ? -8.390 -3.877 -5.605 1.00 90.50 84 VAL A N 1
ATOM 626 C CA . VAL A 1 84 ? -9.369 -2.803 -5.852 1.00 90.50 84 VAL A CA 1
ATOM 627 C C . VAL A 1 84 ? -10.376 -2.596 -4.714 1.00 90.50 84 VAL A C 1
ATOM 629 O O . VAL A 1 84 ? -11.008 -1.545 -4.651 1.00 90.50 84 VAL A O 1
ATOM 632 N N . ASP A 1 85 ? -10.521 -3.575 -3.818 1.00 91.38 85 ASP A N 1
ATOM 633 C CA . ASP A 1 85 ? -11.417 -3.501 -2.660 1.00 91.38 85 ASP A CA 1
ATOM 634 C C . ASP A 1 85 ? -10.759 -2.826 -1.440 1.00 91.38 85 ASP A C 1
ATOM 636 O O . ASP A 1 85 ? -11.405 -2.671 -0.400 1.00 91.38 85 ASP A O 1
ATOM 640 N N . TYR A 1 86 ? -9.475 -2.458 -1.540 1.00 91.19 86 TYR A N 1
ATOM 641 C CA . TYR A 1 86 ? -8.673 -1.934 -0.436 1.00 91.19 86 TYR A CA 1
ATOM 642 C C . TYR A 1 86 ? -8.219 -0.494 -0.676 1.00 91.19 86 TYR A C 1
ATOM 644 O O . TYR A 1 86 ? -7.959 -0.068 -1.802 1.00 91.19 86 TYR A O 1
ATOM 652 N N . GLU A 1 87 ? -8.016 0.241 0.414 1.00 91.25 87 GLU A N 1
ATOM 653 C CA . GLU A 1 87 ? -7.216 1.460 0.389 1.00 91.25 87 GLU A CA 1
ATOM 654 C C . GLU A 1 87 ? -5.724 1.110 0.392 1.00 91.25 87 GLU A C 1
ATOM 656 O O . GLU A 1 87 ? -5.204 0.484 1.318 1.00 91.25 87 GLU A O 1
ATOM 661 N N . ILE A 1 88 ? -5.018 1.516 -0.662 1.00 91.94 88 ILE A N 1
ATOM 662 C CA . ILE A 1 88 ? -3.614 1.153 -0.850 1.00 91.94 88 ILE A CA 1
ATOM 663 C C . ILE A 1 88 ? -2.702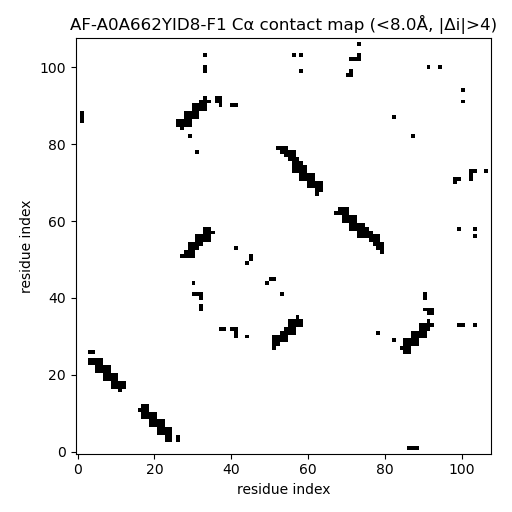 2.122 -0.092 1.00 91.94 88 ILE A C 1
ATOM 665 O O . ILE A 1 88 ? -2.712 3.334 -0.331 1.00 91.94 88 ILE A O 1
ATOM 669 N N . LEU A 1 89 ? -1.850 1.571 0.772 1.00 92.88 89 LEU A N 1
ATOM 670 C CA . LEU A 1 89 ? -0.744 2.283 1.407 1.00 92.88 89 LEU A CA 1
ATOM 671 C C . LEU A 1 89 ? 0.557 1.913 0.691 1.00 92.88 89 LEU A C 1
ATOM 673 O O . LEU A 1 89 ? 1.134 0.855 0.933 1.00 92.88 89 LEU A O 1
ATOM 677 N N . LEU A 1 90 ? 1.007 2.780 -0.220 1.00 93.69 90 LEU A N 1
ATOM 678 C CA . LEU A 1 90 ? 2.247 2.581 -0.973 1.00 93.69 90 LEU A CA 1
ATOM 679 C C . LEU A 1 90 ? 3.465 3.028 -0.148 1.00 93.69 90 LEU A C 1
ATOM 681 O O . LEU A 1 90 ? 3.623 4.214 0.149 1.00 93.69 90 LEU A O 1
ATOM 685 N N . PHE A 1 91 ? 4.354 2.093 0.175 1.00 94.12 91 PHE A N 1
ATOM 686 C CA . PHE A 1 91 ? 5.580 2.333 0.929 1.00 94.12 91 PHE A CA 1
ATOM 687 C C . PHE A 1 91 ? 6.788 2.475 0.005 1.00 94.12 91 PHE A C 1
ATOM 689 O O . PHE A 1 91 ? 7.037 1.627 -0.847 1.00 94.12 91 PHE A O 1
ATOM 696 N N . SER A 1 92 ? 7.575 3.531 0.209 1.00 91.94 92 SER A N 1
ATOM 697 C CA . SER A 1 92 ? 8.802 3.807 -0.542 1.00 91.94 92 SER A CA 1
ATOM 698 C C . SER A 1 92 ? 9.874 4.336 0.408 1.00 91.94 92 SER A C 1
ATOM 700 O O . SER A 1 92 ? 9.602 5.246 1.190 1.00 91.94 92 SER A O 1
ATOM 702 N N . SER A 1 93 ? 11.092 3.793 0.329 1.00 87.88 93 SER A N 1
ATOM 703 C CA . SER A 1 93 ? 12.247 4.181 1.163 1.00 87.88 93 SER A CA 1
ATOM 704 C C . SER A 1 93 ? 12.713 5.617 0.898 1.00 87.88 93 SER A C 1
ATOM 706 O O . SER A 1 93 ? 13.137 6.334 1.803 1.00 87.88 93 SER A O 1
ATOM 708 N N . SER A 1 94 ? 12.627 6.046 -0.359 1.00 85.94 94 SER A N 1
ATOM 709 C CA . SER A 1 94 ? 13.043 7.365 -0.821 1.00 85.94 94 SER A CA 1
ATOM 710 C C . SER A 1 94 ? 12.123 7.858 -1.934 1.00 85.94 94 SER A C 1
ATOM 712 O O . SER A 1 94 ? 11.431 7.071 -2.574 1.00 85.94 94 SER A O 1
ATOM 714 N N . CYS A 1 95 ? 12.102 9.168 -2.170 1.00 85.00 95 CYS A N 1
ATOM 715 C CA . CYS A 1 95 ? 11.417 9.773 -3.308 1.00 85.00 95 CYS A CA 1
ATOM 716 C C . CYS A 1 95 ? 12.306 10.886 -3.867 1.00 85.00 95 CYS A C 1
ATOM 718 O O . CYS A 1 95 ? 12.321 12.000 -3.353 1.00 85.00 95 CYS A O 1
ATOM 720 N N . GLY A 1 96 ? 13.113 10.547 -4.876 1.00 83.12 96 GLY A N 1
ATOM 721 C CA . GLY A 1 96 ? 13.989 11.506 -5.551 1.00 83.12 96 GLY A CA 1
ATOM 722 C C . GLY A 1 96 ? 13.240 12.280 -6.634 1.00 83.12 96 GLY A C 1
ATOM 723 O O . GLY A 1 96 ? 12.881 13.437 -6.455 1.00 83.12 96 GLY A O 1
ATOM 724 N N . THR A 1 97 ? 12.994 11.624 -7.772 1.00 85.94 97 THR A N 1
ATOM 725 C CA . THR A 1 97 ? 12.285 12.217 -8.922 1.00 85.94 97 THR A CA 1
ATOM 726 C C . THR A 1 97 ? 10.787 11.923 -8.936 1.00 85.94 97 THR A C 1
ATOM 728 O O . THR A 1 97 ? 10.076 12.430 -9.798 1.00 85.94 97 THR A O 1
ATOM 731 N N . GLY A 1 98 ? 10.305 11.054 -8.043 1.00 87.00 98 GLY A N 1
ATOM 732 C CA . GLY A 1 98 ? 8.930 10.552 -8.068 1.00 87.00 98 GLY A CA 1
ATOM 733 C C . GLY A 1 98 ? 8.641 9.547 -9.190 1.00 87.00 98 GLY A C 1
ATOM 734 O O . GLY A 1 98 ? 7.556 8.980 -9.224 1.00 87.00 98 GLY A O 1
ATOM 735 N N . GLY A 1 99 ? 9.578 9.302 -10.116 1.00 89.56 99 GLY A N 1
ATOM 736 C CA . GLY A 1 99 ? 9.319 8.492 -11.311 1.00 89.56 99 GLY A CA 1
ATOM 737 C C . GLY A 1 99 ? 8.928 7.045 -11.001 1.00 89.56 99 GLY A C 1
ATOM 738 O O . GLY A 1 99 ? 8.005 6.520 -11.620 1.00 89.56 99 GLY A O 1
ATOM 739 N N . ALA A 1 100 ? 9.581 6.427 -10.015 1.00 89.06 100 ALA A N 1
ATOM 740 C CA . ALA A 1 100 ? 9.259 5.072 -9.579 1.00 89.06 100 ALA A CA 1
ATOM 741 C C . ALA A 1 100 ? 7.872 5.023 -8.916 1.00 89.06 100 ALA A C 1
ATOM 743 O O . ALA A 1 100 ? 7.069 4.149 -9.215 1.00 89.06 100 ALA A O 1
ATOM 744 N N . GLN A 1 101 ? 7.546 6.008 -8.079 1.00 91.94 101 GLN A N 1
ATOM 745 C CA . GLN A 1 101 ? 6.259 6.107 -7.388 1.00 91.94 101 GLN A CA 1
ATOM 746 C C . GLN A 1 101 ? 5.118 6.347 -8.380 1.00 91.94 101 GLN A C 1
ATOM 748 O O . GLN A 1 101 ? 4.102 5.662 -8.325 1.00 91.94 101 GLN A O 1
ATOM 753 N N . CYS A 1 102 ? 5.300 7.265 -9.332 1.00 91.62 102 CYS A N 1
ATOM 754 C CA . CYS A 1 102 ? 4.335 7.501 -10.402 1.00 91.62 102 CYS A CA 1
ATOM 755 C C . CYS A 1 102 ? 4.117 6.241 -11.239 1.00 91.62 102 CYS A C 1
ATOM 757 O O . CYS A 1 102 ? 2.977 5.908 -11.550 1.00 91.62 102 CYS A O 1
ATOM 759 N N . LYS A 1 103 ? 5.193 5.513 -11.569 1.00 92.12 103 LYS A N 1
ATOM 760 C CA . LYS A 1 103 ? 5.070 4.266 -12.322 1.00 92.12 103 LYS A CA 1
ATOM 761 C C . LYS A 1 103 ? 4.369 3.171 -11.518 1.00 92.12 103 LYS A C 1
ATOM 763 O O . LYS A 1 103 ? 3.593 2.424 -12.095 1.00 92.12 103 LYS A O 1
ATOM 768 N N . ALA A 1 104 ? 4.603 3.099 -10.210 1.00 90.88 104 ALA A N 1
ATOM 769 C CA . ALA A 1 104 ? 3.911 2.176 -9.315 1.00 90.88 104 ALA A CA 1
ATOM 770 C C . ALA A 1 104 ? 2.404 2.463 -9.243 1.00 90.88 104 ALA A C 1
ATOM 772 O O . ALA A 1 104 ? 1.613 1.532 -9.254 1.00 90.88 104 ALA A O 1
ATOM 773 N N . ILE A 1 105 ? 2.007 3.738 -9.230 1.00 91.31 105 ILE A N 1
ATOM 774 C CA . ILE A 1 105 ? 0.594 4.150 -9.248 1.00 91.31 105 ILE A CA 1
ATOM 775 C C . ILE A 1 105 ? -0.063 3.842 -10.604 1.00 91.31 105 ILE A C 1
ATOM 777 O O . ILE A 1 105 ? -1.239 3.514 -10.650 1.00 91.31 105 ILE A O 1
ATOM 781 N N . GLU A 1 106 ? 0.678 3.940 -11.711 1.00 90.31 106 GLU A N 1
ATOM 782 C CA . GLU A 1 106 ? 0.162 3.638 -13.058 1.00 90.31 106 GLU A CA 1
ATOM 783 C C . GLU A 1 106 ? -0.202 2.156 -13.246 1.00 90.31 106 GLU A C 1
ATOM 785 O O . GLU A 1 106 ? -1.072 1.837 -14.050 1.00 90.31 106 GLU A O 1
ATOM 790 N N . VAL A 1 107 ? 0.494 1.250 -12.554 1.00 86.44 107 VAL A N 1
ATOM 791 C CA . VAL A 1 107 ? 0.328 -0.207 -12.719 1.00 86.44 107 VAL A CA 1
ATOM 792 C C . VAL A 1 107 ? -0.655 -0.829 -11.722 1.00 86.44 107 VAL A C 1
ATOM 794 O O . VAL A 1 107 ? -0.773 -2.054 -11.691 1.00 86.44 107 VAL A O 1
ATOM 797 N N . GLN A 1 108 ? -1.311 0.000 -10.907 1.00 66.06 108 GLN A N 1
ATOM 798 C CA . GLN A 1 108 ? -2.336 -0.397 -9.938 1.00 66.06 108 GLN A CA 1
ATOM 799 C C . GLN A 1 108 ? -3.744 -0.294 -10.522 1.00 66.06 108 GLN A C 1
ATOM 801 O O . GLN A 1 108 ? -4.008 0.649 -11.303 1.00 66.06 108 GLN A O 1
#

pLDDT: mean 87.69, std 8.93, range [39.91, 95.69]

Sequence (108 aa):
MASLDARTVELIAASGRVYSGLEQQQQRFCGVTLSDEALSFTTAFHEIQPDDPVGCIHLDAVVNAGDGQSCWRLGHLDVPANIVDYEILLFSSSCGTGGAQCKAIEVQ

Nearest PDB structures (foldseek):
  1v9s-assembly1_C  TM=7.304E-01  e=2.226E-06  Thermus thermophilus HB8
  1i5e-assembly1_B  TM=7.773E-01  e=2.186E-05  [Bacillus] caldolyticus
  2ehj-assembly1_A  TM=6.966E-01  e=1.066E-05  Escherichia coli
  3dmp-assembly2_C  TM=7.060E-01  e=3.934E-05  Burkholderia pseudomallei
  5e38-assembly1_C  TM=6.655E-01  e=2.186E-05  Mycobacterium tuberculosis H37Rv